Protein AF-A0A970MC90-F1 (afdb_monomer_lite)

Foldseek 3Di:
DDDDDDPDPDDDDDDQDKWKKFFPAKAWWAPVLDDPDDDDPVVVQVSVCVGWNVVDDFKRWDDKAWDKDKDWDFQPVDDPPPGIDDIIIITHGGIMIIITGDDDPVVVVVSVVCCQVQATHPPSVVVHRHMDTD

Structure (mmCIF, N/CA/C/O backbone):
data_AF-A0A970MC90-F1
#
_entry.id   AF-A0A970MC90-F1
#
loop_
_atom_site.group_PDB
_atom_site.id
_atom_site.type_symbol
_atom_site.label_atom_id
_atom_site.label_alt_id
_atom_site.label_comp_id
_atom_site.label_asym_id
_atom_site.label_entity_id
_atom_site.label_seq_id
_atom_site.pdbx_PDB_ins_code
_atom_site.Cartn_x
_atom_site.Cartn_y
_atom_site.Cartn_z
_atom_site.occupancy
_atom_site.B_iso_or_equiv
_atom_site.auth_seq_id
_atom_site.auth_comp_id
_atom_site.auth_asym_id
_atom_site.auth_atom_id
_atom_site.pdbx_PDB_model_num
ATOM 1 N N . MET A 1 1 ? -36.408 -16.137 -17.003 1.00 40.00 1 MET A N 1
ATOM 2 C CA . MET A 1 1 ? -36.250 -15.982 -15.543 1.00 40.00 1 MET A CA 1
ATOM 3 C C . MET A 1 1 ? -34.763 -15.977 -15.273 1.00 40.00 1 MET A C 1
ATOM 5 O O . MET A 1 1 ? -34.138 -17.018 -15.408 1.00 40.00 1 MET A O 1
ATOM 9 N N . THR A 1 2 ? -34.189 -14.797 -15.059 1.00 43.22 2 THR A N 1
ATOM 10 C CA . THR A 1 2 ? -32.742 -14.622 -14.901 1.00 43.22 2 THR A CA 1
ATOM 11 C C . THR A 1 2 ? -32.468 -14.420 -13.421 1.00 43.22 2 THR A C 1
ATOM 13 O O . THR A 1 2 ? -32.984 -13.483 -12.816 1.00 43.22 2 THR A O 1
ATOM 16 N N . ASP A 1 3 ? -31.726 -15.361 -12.858 1.00 41.59 3 ASP A N 1
ATOM 17 C CA . ASP A 1 3 ? -31.432 -15.504 -11.439 1.00 41.59 3 ASP A CA 1
ATOM 18 C C . ASP A 1 3 ? -30.427 -14.420 -11.004 1.00 41.59 3 ASP A C 1
ATOM 20 O O . ASP A 1 3 ? -29.218 -14.529 -11.223 1.00 41.59 3 ASP A O 1
ATOM 24 N N . LEU A 1 4 ? -30.938 -13.310 -10.466 1.00 45.88 4 LEU A N 1
ATOM 25 C CA . LEU A 1 4 ? -30.137 -12.243 -9.866 1.00 45.88 4 LEU A CA 1
ATOM 26 C C . LEU A 1 4 ? -29.805 -12.645 -8.428 1.00 45.88 4 LEU A C 1
ATOM 28 O O . LEU A 1 4 ? -30.527 -12.299 -7.495 1.00 45.88 4 LEU A O 1
ATOM 32 N N . ARG A 1 5 ? -28.701 -13.372 -8.240 1.00 46.47 5 ARG A N 1
ATOM 33 C CA . ARG A 1 5 ? -28.132 -13.573 -6.903 1.00 46.47 5 ARG A CA 1
ATOM 34 C C . ARG A 1 5 ? -27.660 -12.221 -6.346 1.00 46.47 5 ARG A C 1
ATOM 36 O O . ARG A 1 5 ? -26.852 -11.559 -7.008 1.00 46.47 5 ARG A O 1
ATOM 43 N N . PRO A 1 6 ? -28.124 -11.790 -5.161 1.00 44.34 6 PRO A N 1
ATOM 44 C CA . PRO A 1 6 ? -27.582 -10.611 -4.502 1.00 44.34 6 PRO A CA 1
ATOM 45 C C . PRO A 1 6 ? -26.103 -10.847 -4.187 1.00 44.34 6 PRO A C 1
ATOM 47 O O . PRO A 1 6 ? -25.738 -11.895 -3.659 1.00 44.34 6 PRO A O 1
ATOM 50 N N . LYS A 1 7 ? -25.243 -9.875 -4.508 1.00 45.75 7 LYS A N 1
ATOM 51 C CA . LYS A 1 7 ? -23.888 -9.833 -3.951 1.00 45.75 7 LYS A CA 1
ATOM 52 C C . LYS A 1 7 ? -24.040 -9.593 -2.453 1.00 45.75 7 LYS A C 1
ATOM 54 O O . LYS A 1 7 ? -24.469 -8.510 -2.061 1.00 45.75 7 LYS A O 1
ATOM 59 N N . GLU A 1 8 ? -23.748 -10.608 -1.649 1.00 41.38 8 GLU A N 1
ATOM 60 C CA . GLU A 1 8 ? -23.730 -10.509 -0.193 1.00 41.38 8 GLU A CA 1
ATOM 61 C C . GLU A 1 8 ? -22.772 -9.383 0.214 1.00 41.38 8 GLU A C 1
ATOM 63 O O . GLU A 1 8 ? -21.558 -9.466 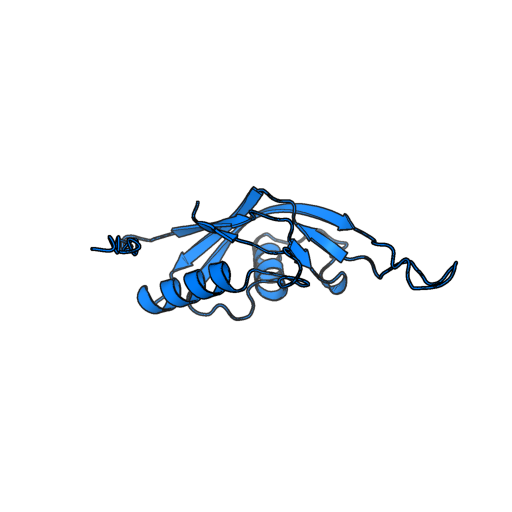0.031 1.00 41.38 8 GLU A O 1
ATOM 68 N N . GLN A 1 9 ? -23.337 -8.283 0.707 1.00 40.53 9 GLN A N 1
ATOM 69 C CA . GLN A 1 9 ? -22.584 -7.240 1.385 1.00 40.53 9 GLN A CA 1
ATOM 70 C C . GLN A 1 9 ? -22.274 -7.787 2.777 1.00 40.53 9 GLN A C 1
ATOM 72 O O . GLN A 1 9 ? -23.163 -7.864 3.623 1.00 40.53 9 GLN A O 1
ATOM 77 N N . GLN A 1 10 ? -21.039 -8.246 2.992 1.00 47.12 10 GLN A N 1
ATOM 78 C CA . GLN A 1 10 ? -20.602 -8.713 4.305 1.00 47.12 10 GLN A CA 1
ATOM 79 C C . GLN A 1 10 ? -20.705 -7.554 5.304 1.00 47.12 10 GLN A C 1
ATOM 81 O O . GLN A 1 10 ? -20.066 -6.513 5.151 1.00 47.12 10 GLN A O 1
ATOM 86 N N . GLN A 1 11 ? -21.583 -7.721 6.290 1.00 42.00 11 GLN A N 1
ATOM 87 C CA . GLN A 1 11 ? -21.909 -6.721 7.297 1.00 42.00 11 GLN A CA 1
ATOM 88 C C . GLN A 1 11 ? -20.968 -6.905 8.498 1.00 42.00 11 GLN A C 1
ATOM 90 O O . GLN A 1 11 ? -20.922 -7.980 9.092 1.00 42.00 11 GLN A O 1
ATOM 95 N N . TYR A 1 12 ? -20.191 -5.871 8.833 1.00 52.22 12 TYR A N 1
ATOM 96 C CA . TYR A 1 12 ? -19.177 -5.913 9.893 1.00 52.22 12 TYR A CA 1
ATOM 97 C C . TYR A 1 12 ? -19.797 -5.758 11.290 1.00 52.22 12 TYR A C 1
ATOM 99 O O . TYR A 1 12 ? -20.525 -4.799 11.547 1.00 52.22 12 TYR A O 1
ATOM 107 N N . SER A 1 13 ? -19.472 -6.675 12.208 1.00 41.06 13 SER A N 1
ATOM 108 C CA . SER A 1 13 ? -19.843 -6.600 13.627 1.00 41.06 13 SER A CA 1
ATOM 109 C C . SER A 1 13 ? -18.798 -5.828 14.439 1.00 41.06 13 SER A C 1
ATOM 111 O O . SER A 1 13 ? -17.599 -6.094 14.345 1.00 41.06 13 SER A O 1
ATOM 113 N N . SER A 1 14 ? -19.261 -4.882 15.250 1.00 46.00 14 SER A N 1
ATOM 114 C CA . SER A 1 14 ? -18.446 -3.966 16.046 1.00 46.00 14 SER A CA 1
ATOM 115 C C . SER A 1 14 ? -18.016 -4.564 17.389 1.00 46.00 14 SER A C 1
ATOM 117 O O . SER A 1 14 ? -18.804 -4.571 18.327 1.00 46.00 14 SER A O 1
ATOM 119 N N . ASP A 1 15 ? -16.758 -4.985 17.486 1.00 43.22 15 ASP A N 1
ATOM 120 C CA . ASP A 1 15 ? -15.967 -4.985 18.726 1.00 43.22 15 ASP A CA 1
ATOM 121 C C . ASP A 1 15 ? -14.487 -4.910 18.317 1.00 43.22 15 ASP A C 1
ATOM 123 O O . ASP A 1 15 ? -13.965 -5.827 17.690 1.00 43.22 15 ASP A O 1
ATOM 127 N N . SER A 1 16 ? -13.864 -3.739 18.523 1.00 54.34 16 SER A N 1
ATOM 128 C CA . SER A 1 16 ? -12.541 -3.328 17.998 1.00 54.34 16 SER A CA 1
ATOM 129 C C . SER A 1 16 ? -12.174 -3.962 16.643 1.00 54.34 16 SER A C 1
ATOM 131 O O . SER A 1 16 ? -11.223 -4.739 16.539 1.00 54.34 16 SER A O 1
ATOM 133 N N . SER A 1 17 ? -12.961 -3.682 15.602 1.00 72.50 17 SER A N 1
ATOM 134 C CA . SER A 1 17 ? -12.826 -4.350 14.305 1.00 72.50 17 SER A CA 1
ATOM 135 C C . SER A 1 17 ? -11.533 -3.913 13.611 1.00 72.50 17 SER A C 1
ATOM 137 O O . SER A 1 17 ? -11.497 -2.864 12.955 1.00 72.50 17 SER A O 1
ATOM 139 N N . SER A 1 18 ? -10.460 -4.690 13.773 1.00 87.06 18 SER A N 1
ATOM 140 C CA . SER A 1 18 ? -9.307 -4.569 12.892 1.00 87.06 18 SER A CA 1
ATOM 141 C C . SER A 1 18 ? -9.641 -5.200 11.545 1.00 87.06 18 SER A C 1
ATOM 143 O O . SER A 1 18 ? -10.303 -6.234 11.465 1.00 87.06 18 SER A O 1
ATOM 145 N N . VAL A 1 19 ? -9.225 -4.539 10.470 1.00 92.94 19 VAL A N 1
ATOM 146 C CA . VAL A 1 19 ? -9.427 -5.008 9.098 1.00 92.94 19 VAL A CA 1
ATOM 147 C C . VAL A 1 19 ? -8.070 -5.240 8.475 1.00 92.94 19 VAL A C 1
ATOM 149 O O . VAL A 1 19 ? -7.174 -4.403 8.588 1.00 92.94 19 VAL A O 1
ATOM 152 N N . LYS A 1 20 ? -7.922 -6.383 7.811 1.00 96.25 20 LYS A N 1
ATOM 153 C CA . LYS A 1 20 ? -6.703 -6.748 7.101 1.00 96.25 20 LYS A CA 1
ATOM 154 C C . LYS A 1 20 ? -6.987 -6.764 5.613 1.00 96.25 20 LY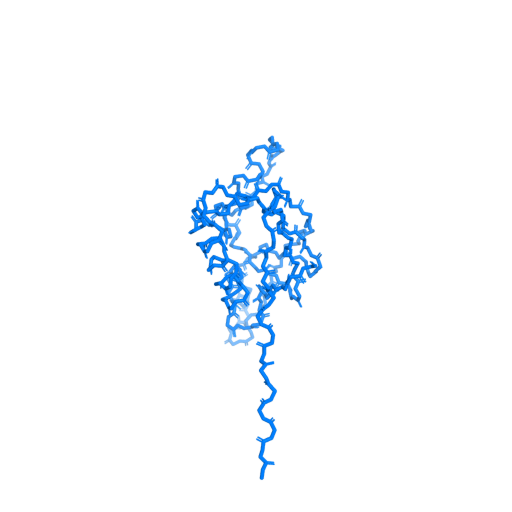S A C 1
ATOM 156 O O . LYS A 1 20 ? -7.924 -7.413 5.156 1.00 96.25 20 LYS A O 1
ATOM 161 N N . LEU A 1 21 ? -6.169 -6.025 4.880 1.00 97.00 21 LEU A N 1
ATOM 162 C CA . LEU A 1 21 ? -6.144 -6.037 3.427 1.00 97.00 21 LEU A CA 1
ATOM 163 C C . LEU A 1 21 ? -4.850 -6.695 2.982 1.00 97.00 21 LEU A C 1
ATOM 165 O O . LEU A 1 21 ? -3.804 -6.437 3.578 1.00 97.00 21 LEU A O 1
ATOM 169 N N . PHE A 1 22 ? -4.909 -7.505 1.935 1.00 97.12 22 PHE A N 1
ATOM 170 C CA . PHE A 1 22 ? -3.719 -8.077 1.321 1.00 97.12 22 PHE A CA 1
ATOM 171 C C . PHE A 1 22 ? -3.633 -7.718 -0.159 1.00 97.12 22 PHE A C 1
ATOM 173 O O . PHE A 1 22 ? -4.654 -7.561 -0.835 1.00 97.12 22 PHE A O 1
ATOM 180 N N . LEU A 1 23 ? -2.408 -7.557 -0.654 1.00 97.50 23 LEU A N 1
ATOM 181 C CA . LEU A 1 23 ? -2.137 -7.312 -2.066 1.00 97.50 23 LEU A CA 1
ATOM 182 C C . LEU A 1 23 ? -2.322 -8.599 -2.873 1.00 97.50 23 LEU A C 1
ATOM 184 O O . LEU A 1 23 ? -1.695 -9.614 -2.596 1.00 97.50 23 LEU A O 1
ATOM 188 N N . THR A 1 24 ? -3.178 -8.524 -3.885 1.00 97.31 24 THR A N 1
ATOM 189 C CA . THR A 1 24 ? -3.442 -9.579 -4.889 1.00 97.31 24 THR A CA 1
ATOM 190 C C . THR A 1 24 ? -2.696 -9.343 -6.201 1.00 97.31 24 THR A C 1
ATOM 192 O O . THR A 1 24 ? -2.814 -10.112 -7.146 1.00 97.31 24 THR A O 1
ATOM 195 N N . SER A 1 25 ? -1.968 -8.235 -6.271 1.00 96.88 25 SER A N 1
ATOM 196 C CA . SER A 1 25 ? -1.021 -7.899 -7.321 1.00 96.88 25 SER A CA 1
ATOM 197 C C . SER A 1 25 ? 0.099 -7.08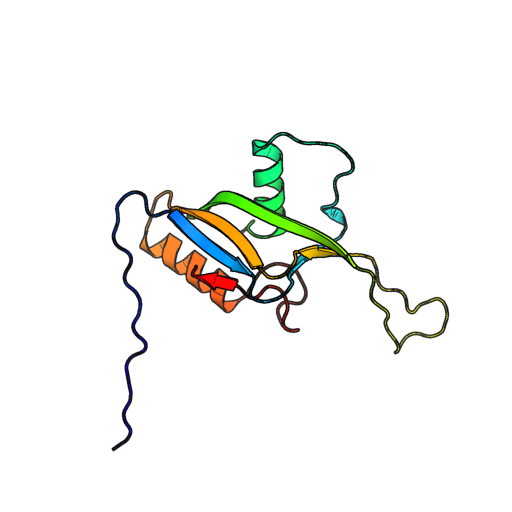9 -6.680 1.00 96.88 25 SER A C 1
ATOM 199 O O . SER A 1 25 ? -0.118 -6.450 -5.649 1.00 96.88 25 SER A O 1
ATOM 201 N N . GLU A 1 26 ? 1.257 -7.013 -7.324 1.00 96.75 26 GLU A N 1
ATOM 202 C CA . GLU A 1 26 ? 2.291 -6.049 -6.943 1.00 96.75 26 GLU A CA 1
ATOM 203 C C . GLU A 1 26 ? 1.732 -4.619 -6.890 1.00 96.75 26 GLU A C 1
ATOM 205 O O . GLU A 1 26 ? 0.794 -4.279 -7.620 1.00 96.75 26 GLU A O 1
ATOM 210 N N . ALA A 1 27 ? 2.315 -3.764 -6.055 1.00 95.94 27 ALA A N 1
ATOM 211 C CA . ALA A 1 27 ? 1.997 -2.339 -5.999 1.00 95.94 27 ALA A CA 1
ATOM 212 C C . ALA A 1 27 ? 3.262 -1.507 -6.190 1.00 95.94 27 ALA A C 1
ATOM 214 O O . ALA A 1 27 ? 4.317 -1.860 -5.678 1.00 95.94 27 ALA A O 1
ATOM 215 N N . MET A 1 28 ? 3.163 -0.394 -6.914 1.00 93.94 28 MET A N 1
ATOM 216 C CA . MET A 1 28 ? 4.308 0.476 -7.169 1.00 93.94 28 MET A CA 1
ATOM 217 C C . MET A 1 28 ? 4.226 1.749 -6.330 1.00 93.94 28 MET A C 1
ATOM 219 O O . MET A 1 28 ? 3.177 2.391 -6.267 1.00 93.94 28 MET A O 1
ATOM 223 N N . ILE A 1 29 ? 5.344 2.147 -5.738 1.00 92.44 29 ILE A N 1
ATOM 224 C CA . ILE A 1 29 ? 5.522 3.427 -5.057 1.00 92.44 29 ILE A CA 1
ATOM 225 C C . ILE A 1 29 ? 6.622 4.207 -5.774 1.00 92.44 29 ILE A C 1
ATOM 227 O O . ILE A 1 29 ? 7.611 3.637 -6.243 1.00 92.44 29 ILE A O 1
ATOM 231 N N . ASP A 1 30 ? 6.452 5.522 -5.845 1.00 86.94 30 ASP A N 1
ATOM 232 C CA . ASP A 1 30 ? 7.495 6.414 -6.334 1.00 86.94 30 ASP A CA 1
ATOM 233 C C . ASP A 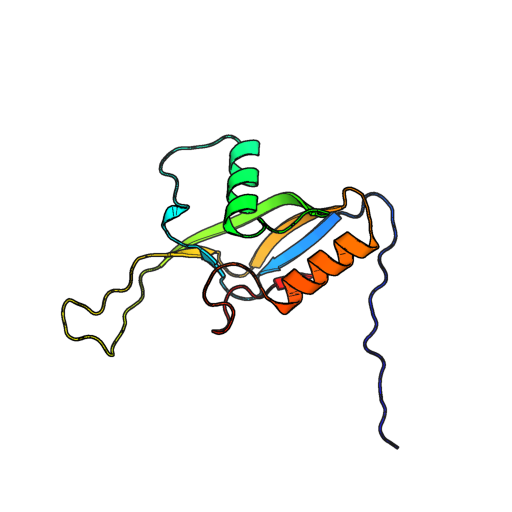1 30 ? 8.793 6.266 -5.516 1.00 86.94 30 ASP A C 1
ATOM 235 O O . ASP A 1 30 ? 8.771 6.110 -4.291 1.00 86.94 30 ASP A O 1
ATOM 239 N N . ALA A 1 31 ? 9.931 6.331 -6.206 1.00 78.50 31 ALA A N 1
ATOM 240 C CA . ALA A 1 31 ? 11.261 6.199 -5.620 1.00 78.50 31 ALA A CA 1
ATOM 241 C C . ALA A 1 31 ? 11.587 7.260 -4.555 1.00 78.50 31 ALA A C 1
ATOM 243 O O . ALA A 1 31 ? 12.435 7.014 -3.699 1.00 78.50 31 ALA A O 1
ATOM 244 N N . GLY A 1 32 ? 10.912 8.413 -4.565 1.00 80.38 32 GLY A N 1
ATOM 245 C CA . GLY A 1 32 ? 11.084 9.474 -3.574 1.00 80.38 32 GLY A CA 1
ATOM 246 C C . GLY A 1 32 ? 10.718 9.074 -2.141 1.00 80.38 32 GLY A C 1
ATOM 247 O O . GLY A 1 32 ? 11.050 9.803 -1.210 1.00 80.38 32 GLY A O 1
ATOM 248 N N . TRP A 1 33 ? 10.073 7.918 -1.949 1.00 82.06 33 TRP A N 1
ATOM 249 C CA . TRP A 1 33 ? 9.764 7.347 -0.634 1.00 82.06 33 TRP A CA 1
ATOM 250 C C . TRP A 1 33 ? 10.844 6.394 -0.096 1.00 82.06 33 TRP A C 1
ATOM 252 O O . TRP A 1 33 ? 10.655 5.812 0.971 1.00 82.06 33 TRP A O 1
ATOM 262 N N . MET A 1 34 ? 11.961 6.216 -0.813 1.00 68.75 34 MET A N 1
ATOM 263 C CA . MET A 1 34 ? 13.101 5.429 -0.339 1.00 68.75 34 MET A CA 1
ATOM 264 C C . MET A 1 34 ? 13.816 6.118 0.824 1.00 68.75 34 MET A C 1
ATOM 266 O O . MET A 1 34 ? 14.258 7.261 0.710 1.00 68.75 34 MET A O 1
ATOM 270 N N . ASP A 1 35 ? 14.001 5.377 1.914 1.00 72.19 35 ASP A N 1
ATOM 271 C CA . ASP A 1 35 ? 14.877 5.770 3.010 1.00 72.19 35 ASP A CA 1
ATOM 272 C C . ASP A 1 35 ? 16.195 5.019 2.961 1.00 72.19 35 ASP A C 1
ATOM 274 O O . ASP A 1 35 ? 16.238 3.822 2.680 1.00 72.19 35 ASP A O 1
ATOM 278 N N . ASN A 1 36 ? 17.260 5.716 3.340 1.00 75.06 36 ASN A N 1
ATOM 279 C CA . ASN A 1 36 ? 18.595 5.136 3.451 1.00 75.06 36 ASN A CA 1
ATOM 280 C C . ASN A 1 36 ? 18.997 4.853 4.908 1.00 75.06 36 ASN A C 1
ATOM 282 O O . ASN A 1 36 ? 20.105 4.380 5.154 1.00 75.06 36 ASN A O 1
ATOM 286 N N . GLU A 1 37 ? 18.118 5.144 5.872 1.00 84.62 37 GLU A N 1
ATOM 287 C CA . GLU A 1 37 ? 18.399 5.025 7.303 1.00 84.62 37 GLU A CA 1
ATOM 288 C C . GLU A 1 37 ? 17.290 4.248 8.032 1.00 84.62 37 GLU A C 1
ATOM 290 O O . GLU A 1 37 ? 16.113 4.373 7.676 1.00 84.62 37 GLU A O 1
ATOM 295 N N . PRO A 1 38 ? 17.632 3.452 9.065 1.00 85.31 38 PRO A N 1
ATOM 296 C CA . PRO A 1 38 ? 16.641 2.825 9.931 1.00 85.31 38 PRO A CA 1
ATOM 297 C C . PRO A 1 38 ? 15.760 3.870 10.621 1.00 85.31 38 PRO A C 1
ATOM 299 O O . PRO A 1 38 ? 16.249 4.895 11.089 1.00 85.31 38 PRO A O 1
ATOM 302 N N . VAL A 1 39 ? 14.469 3.573 10.750 1.00 88.75 39 VAL A N 1
ATOM 303 C CA . VAL A 1 39 ? 13.486 4.453 11.397 1.00 88.75 39 VAL A CA 1
ATOM 304 C C . VAL A 1 39 ? 12.760 3.749 12.533 1.00 88.75 39 VAL A C 1
ATOM 306 O O . VAL A 1 39 ? 12.731 2.519 12.613 1.00 88.75 39 VAL A O 1
ATOM 309 N N . SER A 1 40 ? 12.141 4.532 13.414 1.00 91.19 40 SER A N 1
ATOM 310 C CA . SER A 1 40 ? 11.257 3.987 14.446 1.00 91.19 40 SER A CA 1
ATOM 311 C C . SER A 1 40 ? 10.002 3.344 13.838 1.00 91.19 40 SER A C 1
ATOM 313 O O . SER A 1 40 ? 9.596 3.651 12.717 1.00 91.19 40 SER A O 1
ATOM 315 N N . ASN A 1 41 ? 9.326 2.476 14.599 1.00 91.38 41 ASN A N 1
ATOM 316 C CA . ASN A 1 41 ? 8.079 1.852 14.143 1.00 91.38 41 ASN A CA 1
ATOM 317 C C . ASN A 1 41 ? 6.975 2.886 13.838 1.00 91.38 41 ASN A C 1
ATOM 319 O O . ASN A 1 41 ? 6.197 2.715 12.903 1.00 91.38 41 ASN A O 1
ATOM 323 N N . GLU A 1 42 ? 6.906 3.973 14.609 1.00 92.38 42 GLU A N 1
ATOM 324 C CA . GLU A 1 42 ? 5.930 5.045 14.382 1.00 92.38 42 GLU A CA 1
ATOM 325 C C . GLU A 1 42 ? 6.205 5.796 13.076 1.00 92.38 42 GLU A C 1
ATOM 327 O O . GLU A 1 42 ? 5.288 6.033 12.287 1.00 92.38 42 GLU A O 1
ATOM 332 N N . GLU A 1 43 ? 7.470 6.126 12.815 1.00 92.00 43 GLU A N 1
ATOM 333 C CA . GLU A 1 43 ? 7.887 6.750 11.560 1.00 92.00 43 GLU A CA 1
ATOM 334 C C . GLU A 1 43 ? 7.670 5.818 10.373 1.00 92.00 43 GLU A C 1
ATOM 336 O O . GLU A 1 43 ? 7.162 6.263 9.347 1.00 92.00 43 GLU A O 1
ATOM 341 N N . TYR A 1 44 ? 7.973 4.528 10.522 1.00 90.94 44 TYR A N 1
ATOM 342 C CA . TYR A 1 44 ? 7.718 3.516 9.502 1.00 90.94 44 TYR A CA 1
ATOM 343 C C . TYR A 1 44 ? 6.238 3.492 9.095 1.00 90.94 44 TYR A C 1
ATOM 345 O O . TYR A 1 44 ? 5.909 3.669 7.921 1.00 90.94 44 TYR A O 1
ATOM 353 N N . LEU A 1 45 ? 5.321 3.368 10.062 1.00 93.75 45 LEU A N 1
ATOM 354 C CA . LEU A 1 45 ? 3.878 3.384 9.791 1.00 93.75 45 LEU A CA 1
ATOM 355 C C . LEU A 1 45 ? 3.414 4.718 9.193 1.00 93.75 45 LEU A C 1
ATOM 357 O O . LEU A 1 45 ? 2.551 4.734 8.313 1.00 93.75 45 LEU A O 1
ATOM 361 N N . LYS A 1 46 ? 3.994 5.841 9.630 1.00 92.44 46 LYS A N 1
ATOM 362 C CA . LYS A 1 46 ? 3.704 7.165 9.067 1.00 92.44 46 LYS A CA 1
ATOM 363 C C . LYS A 1 46 ? 4.132 7.266 7.603 1.00 92.44 46 LYS A C 1
ATOM 365 O O . LYS A 1 46 ? 3.394 7.843 6.809 1.00 92.44 46 LYS A O 1
ATOM 370 N N . LYS A 1 47 ? 5.279 6.698 7.227 1.00 91.38 47 LYS A N 1
ATOM 371 C CA . LYS A 1 47 ? 5.754 6.693 5.836 1.00 91.38 47 LYS A 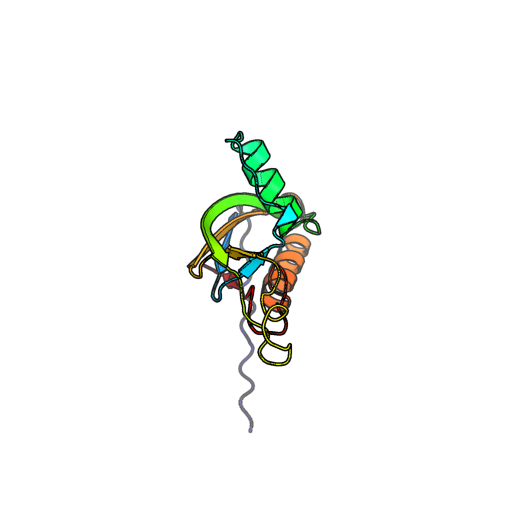CA 1
ATOM 372 C C . LYS A 1 47 ? 4.842 5.875 4.938 1.00 91.38 47 LYS A C 1
ATOM 374 O O . LYS A 1 47 ? 4.391 6.399 3.927 1.00 91.38 47 LYS A O 1
ATOM 379 N N . TRP A 1 48 ? 4.452 4.674 5.361 1.00 93.75 48 TRP A N 1
ATOM 380 C CA . TRP A 1 48 ? 3.445 3.884 4.646 1.00 93.75 48 TRP A CA 1
ATOM 381 C C . TRP A 1 48 ? 2.111 4.609 4.513 1.00 93.75 48 TRP A C 1
ATOM 383 O O . TRP A 1 48 ? 1.526 4.635 3.429 1.00 93.75 48 TRP A O 1
ATOM 393 N N . LYS A 1 49 ? 1.644 5.242 5.599 1.00 93.44 49 LYS A N 1
ATOM 394 C CA . LYS A 1 49 ? 0.428 6.053 5.557 1.00 93.44 49 LYS A CA 1
ATOM 395 C C . LYS A 1 49 ? 0.543 7.146 4.498 1.00 93.44 49 LYS A C 1
ATOM 397 O O . LYS A 1 49 ? -0.353 7.280 3.680 1.00 93.44 49 LYS A O 1
ATOM 402 N N . ASN A 1 50 ? 1.631 7.902 4.493 1.00 92.56 50 ASN A N 1
ATOM 403 C CA . ASN A 1 50 ? 1.791 9.018 3.569 1.00 92.56 50 ASN A CA 1
ATOM 404 C C . ASN A 1 50 ? 1.995 8.562 2.117 1.00 92.56 50 ASN A C 1
ATOM 406 O O . ASN A 1 50 ? 1.490 9.208 1.208 1.00 92.56 50 ASN A O 1
ATOM 410 N N . ALA A 1 51 ? 2.693 7.447 1.900 1.00 92.69 51 ALA A N 1
ATOM 411 C CA . ALA A 1 51 ? 2.991 6.941 0.566 1.00 92.69 51 ALA A CA 1
ATOM 412 C C . ALA A 1 51 ? 1.763 6.346 -0.144 1.00 92.69 51 ALA A C 1
ATOM 414 O O . ALA A 1 51 ? 1.635 6.486 -1.357 1.00 92.69 51 ALA A O 1
ATOM 415 N N . LEU A 1 52 ? 0.868 5.669 0.589 1.00 94.38 52 LEU A N 1
ATOM 416 C CA . LEU A 1 52 ? -0.208 4.861 -0.015 1.00 94.38 52 LEU A CA 1
ATOM 417 C C . LEU A 1 52 ? -1.611 5.161 0.507 1.00 94.38 52 LEU A C 1
ATOM 419 O O . LEU A 1 52 ? -2.593 4.819 -0.146 1.00 94.38 52 LEU A O 1
ATOM 423 N N . PHE A 1 53 ? -1.719 5.772 1.683 1.00 94.94 53 PHE A N 1
ATOM 424 C CA . PHE A 1 53 ? -2.966 5.866 2.443 1.00 94.94 53 PHE A CA 1
ATOM 425 C C . PHE A 1 53 ? -3.215 7.286 2.976 1.00 94.94 53 PHE A C 1
ATOM 427 O O . PHE A 1 53 ? -3.843 7.461 4.025 1.00 94.94 53 PHE A O 1
ATOM 434 N N . GLN A 1 54 ? -2.694 8.306 2.285 1.00 89.56 54 GLN A N 1
ATOM 435 C CA . GLN A 1 54 ? -2.724 9.697 2.753 1.00 89.56 54 GLN A CA 1
ATOM 436 C C . GLN A 1 54 ? -4.153 10.231 2.922 1.00 89.56 54 GLN A C 1
ATOM 438 O O . GLN A 1 54 ? -4.407 11.036 3.816 1.00 89.56 54 GLN A O 1
ATOM 443 N N . ASP A 1 55 ? -5.084 9.723 2.112 1.00 90.56 55 ASP A N 1
ATOM 444 C CA . ASP A 1 55 ? -6.482 10.155 2.084 1.00 90.56 55 ASP A CA 1
ATOM 445 C C . ASP A 1 55 ? -7.347 9.458 3.152 1.00 90.56 55 ASP A C 1
ATOM 447 O O . ASP A 1 55 ? -8.528 9.773 3.288 1.00 90.56 55 ASP A O 1
ATOM 451 N N . LEU A 1 56 ? -6.784 8.515 3.923 1.00 92.38 56 LEU A N 1
ATOM 452 C CA . LEU A 1 56 ? -7.523 7.796 4.963 1.00 92.38 56 LEU A CA 1
ATOM 453 C C . LEU A 1 56 ? -7.648 8.628 6.243 1.00 92.38 56 LEU A C 1
ATOM 455 O O . LEU A 1 56 ? -6.659 9.024 6.879 1.00 92.38 56 LEU A O 1
ATOM 459 N N . THR A 1 57 ? -8.894 8.831 6.659 1.00 92.38 57 THR A N 1
ATOM 460 C CA . THR A 1 57 ? -9.274 9.638 7.822 1.00 92.38 57 THR A CA 1
ATOM 461 C C . THR A 1 57 ? -9.886 8.804 8.940 1.00 92.38 57 THR A C 1
ATOM 463 O O . THR A 1 57 ? -9.715 9.138 10.112 1.00 92.38 57 THR A O 1
ATOM 466 N N . CYS A 1 58 ? -10.576 7.715 8.597 1.00 92.56 58 CYS A N 1
ATOM 467 C CA . CYS A 1 58 ? -11.297 6.867 9.543 1.00 92.56 58 CYS A CA 1
ATOM 468 C C . CYS A 1 58 ? -10.534 5.577 9.865 1.00 92.56 58 CYS A C 1
ATOM 470 O O . CYS A 1 58 ? -10.703 5.027 10.959 1.00 92.56 58 CYS A O 1
ATOM 472 N N . LEU A 1 59 ? -9.663 5.137 8.957 1.00 92.88 59 LEU A N 1
ATOM 473 C CA . LEU A 1 59 ? -8.765 4.001 9.137 1.00 92.88 59 LEU A CA 1
ATOM 474 C C . LEU A 1 59 ? -7.382 4.443 9.632 1.00 92.88 59 LEU A C 1
ATOM 476 O O . LEU A 1 59 ? -6.692 5.262 9.019 1.00 92.88 59 LEU A O 1
ATOM 480 N N . LYS A 1 60 ? -6.937 3.845 10.737 1.00 93.81 60 LYS A N 1
ATOM 481 C CA . LYS A 1 60 ? -5.575 3.990 11.254 1.00 93.81 60 LYS A CA 1
ATOM 482 C C . LYS A 1 60 ? -4.754 2.761 10.886 1.00 93.81 60 LYS A C 1
ATOM 484 O O . LYS A 1 60 ? -5.082 1.666 11.322 1.00 93.81 60 LYS A O 1
ATOM 489 N N . LEU A 1 61 ? -3.663 2.942 10.142 1.00 95.00 61 LEU A N 1
ATOM 490 C CA . LEU A 1 61 ? -2.711 1.866 9.855 1.00 95.00 61 LEU A CA 1
ATOM 491 C C . LEU A 1 61 ? -2.007 1.425 11.150 1.00 95.00 61 LEU A C 1
ATOM 493 O O . LEU A 1 61 ? -1.424 2.247 11.860 1.00 95.00 61 LEU A O 1
ATOM 497 N N . LYS A 1 62 ? -2.085 0.133 11.466 1.00 95.25 62 LYS A N 1
ATOM 498 C CA . LYS A 1 62 ? -1.547 -0.476 12.693 1.00 95.25 62 LYS A CA 1
ATOM 499 C C . LYS A 1 62 ? -0.313 -1.313 12.435 1.00 95.25 62 LYS A C 1
ATOM 501 O O . LYS A 1 62 ? 0.603 -1.313 13.253 1.00 95.25 62 LYS A O 1
ATOM 506 N N . ARG A 1 63 ? -0.310 -2.047 11.326 1.00 95.06 63 ARG A N 1
ATOM 507 C CA . ARG A 1 63 ? 0.767 -2.966 10.981 1.00 95.06 63 ARG A CA 1
ATOM 508 C C . ARG A 1 63 ? 0.887 -3.086 9.473 1.00 95.06 63 ARG A C 1
ATOM 510 O O . ARG A 1 63 ? -0.117 -3.087 8.764 1.00 95.06 63 ARG A O 1
ATOM 517 N N . VAL A 1 64 ? 2.124 -3.228 9.021 1.00 95.44 64 VAL A N 1
ATOM 518 C CA . VAL A 1 64 ? 2.471 -3.565 7.644 1.00 95.44 64 VAL A CA 1
ATOM 519 C C . VAL A 1 64 ? 3.345 -4.809 7.679 1.00 95.44 64 VAL A C 1
ATOM 521 O O . VAL A 1 64 ? 4.238 -4.918 8.520 1.00 95.44 64 VAL A O 1
ATOM 524 N N . GLN A 1 65 ? 3.054 -5.763 6.805 1.00 95.50 65 GLN A N 1
ATOM 525 C CA . GLN A 1 65 ? 3.904 -6.912 6.516 1.00 95.50 65 GLN A CA 1
ATOM 526 C C . GLN A 1 65 ? 4.113 -6.912 5.012 1.00 95.50 65 GLN A C 1
ATOM 528 O O . GLN A 1 65 ? 3.204 -7.270 4.271 1.00 95.50 65 GLN A O 1
ATOM 533 N N . ALA A 1 66 ? 5.261 -6.425 4.568 1.00 93.25 66 ALA A N 1
ATOM 534 C CA . ALA A 1 66 ? 5.523 -6.231 3.158 1.00 93.25 66 ALA A CA 1
ATOM 535 C C . ALA A 1 66 ? 6.988 -6.496 2.852 1.00 93.25 66 ALA A C 1
ATOM 537 O O . ALA A 1 66 ? 7.865 -6.166 3.654 1.00 93.25 66 ALA A O 1
ATOM 538 N N . GLU A 1 67 ? 7.222 -7.047 1.671 1.00 90.62 67 GLU A N 1
ATOM 539 C CA . GLU A 1 67 ? 8.539 -7.103 1.055 1.00 90.62 67 GLU A CA 1
ATOM 540 C C . GLU A 1 67 ? 8.610 -6.031 -0.030 1.00 90.62 67 GLU A C 1
ATOM 542 O O . GLU A 1 67 ? 7.614 -5.739 -0.701 1.00 90.62 67 GLU A O 1
ATOM 547 N N . LEU A 1 68 ? 9.778 -5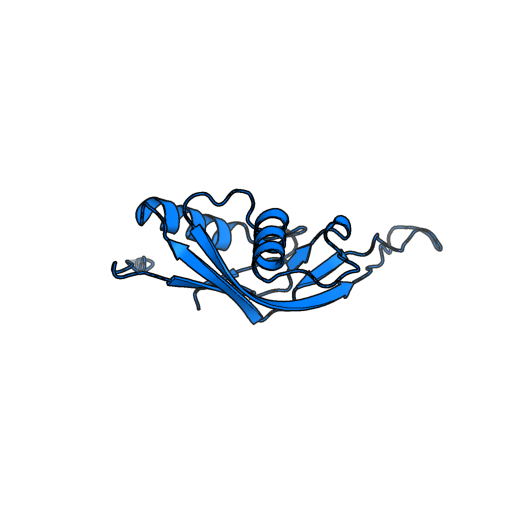.401 -0.136 1.00 90.06 68 LEU A N 1
ATOM 548 C CA . LEU A 1 68 ? 10.045 -4.338 -1.090 1.00 90.06 68 LEU A CA 1
ATOM 549 C C . LEU A 1 68 ? 11.176 -4.764 -2.015 1.00 90.06 68 LEU A C 1
ATOM 551 O O . LEU A 1 68 ? 12.199 -5.262 -1.547 1.00 90.06 68 LEU A O 1
ATOM 555 N N . ASP A 1 69 ? 11.006 -4.489 -3.299 1.00 89.88 69 ASP A N 1
ATOM 556 C CA . ASP A 1 69 ? 12.051 -4.607 -4.307 1.00 89.88 69 ASP A CA 1
ATOM 557 C C . ASP A 1 69 ? 12.210 -3.279 -5.060 1.00 89.88 69 ASP A C 1
ATOM 559 O O . ASP A 1 69 ? 11.304 -2.442 -5.087 1.00 89.88 69 ASP A O 1
ATOM 563 N N . ILE A 1 70 ? 13.373 -3.064 -5.668 1.00 87.19 70 ILE A N 1
ATOM 564 C CA . ILE A 1 70 ? 13.618 -1.922 -6.546 1.00 87.19 70 ILE A CA 1
ATOM 565 C C . ILE A 1 70 ? 13.511 -2.416 -7.979 1.00 87.19 70 ILE A C 1
ATOM 567 O O . ILE A 1 70 ? 14.386 -3.120 -8.484 1.00 87.19 70 ILE A O 1
ATOM 571 N N . TYR A 1 71 ? 12.465 -1.979 -8.671 1.00 82.38 71 TYR A N 1
ATOM 572 C CA . TYR A 1 71 ? 12.276 -2.314 -10.071 1.00 82.38 71 TYR A CA 1
ATOM 573 C C . TYR A 1 71 ? 12.641 -1.142 -10.972 1.00 82.38 71 TYR A C 1
ATOM 575 O O . TYR A 1 71 ? 12.308 0.015 -10.713 1.00 82.38 71 TYR A O 1
ATOM 583 N N . ARG A 1 72 ? 13.296 -1.454 -12.091 1.00 78.69 72 ARG A N 1
ATOM 584 C CA . ARG A 1 72 ? 13.566 -0.494 -13.158 1.00 78.69 72 ARG A CA 1
ATOM 585 C C . ARG A 1 72 ? 13.178 -1.105 -14.496 1.00 78.69 72 ARG A C 1
ATOM 587 O O . ARG A 1 72 ? 13.894 -1.936 -15.048 1.00 78.69 72 ARG A O 1
ATOM 594 N N . GLY A 1 73 ? 12.027 -0.684 -15.008 1.00 78.38 73 GLY A N 1
ATOM 595 C CA . GLY A 1 73 ? 11.517 -1.145 -16.295 1.00 78.38 73 GLY A CA 1
ATOM 596 C C . GLY A 1 73 ? 12.268 -0.565 -17.496 1.00 78.38 73 GLY A C 1
ATOM 597 O O . GLY A 1 73 ? 13.069 0.370 -17.383 1.00 78.38 73 GLY A O 1
ATOM 598 N N . TYR A 1 74 ? 11.938 -1.092 -18.675 1.00 81.81 74 TYR A N 1
ATOM 599 C CA . TYR A 1 74 ? 12.430 -0.608 -19.963 1.00 81.81 74 TYR A CA 1
ATOM 600 C C . TYR A 1 74 ? 11.259 -0.204 -20.868 1.00 81.81 74 TYR A C 1
ATOM 602 O O . TYR A 1 74 ? 10.270 -0.922 -20.989 1.00 81.81 74 TYR A O 1
ATOM 610 N N . ASP A 1 75 ? 11.363 0.960 -21.495 1.00 79.88 75 ASP A N 1
ATOM 611 C CA . ASP A 1 75 ? 10.437 1.488 -22.489 1.00 79.88 75 ASP A CA 1
ATOM 612 C C . ASP A 1 75 ? 11.010 1.240 -23.886 1.00 79.88 75 ASP A C 1
ATOM 614 O O . ASP A 1 75 ? 11.849 1.993 -24.381 1.00 79.88 75 ASP A O 1
ATOM 618 N N . THR A 1 76 ? 10.550 0.163 -24.522 1.00 82.00 76 THR A N 1
ATOM 619 C CA . THR A 1 76 ? 11.015 -0.271 -25.847 1.00 82.00 76 THR A CA 1
ATOM 620 C C . THR A 1 76 ? 10.634 0.682 -26.978 1.00 82.00 76 THR A C 1
ATOM 622 O O . THR A 1 76 ? 11.162 0.543 -28.080 1.00 82.00 76 THR A O 1
ATOM 625 N N . THR A 1 77 ? 9.757 1.663 -26.733 1.00 82.62 77 THR A N 1
ATOM 626 C CA . THR A 1 77 ? 9.438 2.708 -27.718 1.00 82.62 77 THR A CA 1
ATOM 627 C C . THR A 1 77 ? 10.521 3.786 -27.783 1.00 82.62 77 THR A C 1
ATOM 629 O O . THR A 1 77 ? 10.607 4.530 -28.763 1.00 82.62 77 THR A O 1
ATOM 632 N N . LYS A 1 78 ? 11.381 3.870 -26.759 1.00 74.88 78 LYS A N 1
ATOM 633 C CA . LYS A 1 78 ? 12.489 4.821 -26.703 1.00 74.88 78 LYS A CA 1
ATOM 634 C C . LYS A 1 78 ? 13.750 4.178 -27.278 1.00 74.88 78 LYS A C 1
ATOM 636 O O . LYS A 1 78 ? 14.039 3.008 -27.059 1.00 74.88 78 LYS A O 1
ATOM 641 N N . GLY A 1 79 ? 14.516 4.963 -28.035 1.00 75.50 79 GLY A N 1
ATOM 642 C CA . GLY A 1 79 ? 15.776 4.508 -28.622 1.00 75.50 79 GLY A CA 1
ATOM 643 C C . GLY A 1 79 ? 16.822 4.089 -27.578 1.00 75.50 79 GLY A C 1
ATOM 644 O O . GLY A 1 79 ? 16.727 4.415 -26.389 1.00 75.50 79 GLY A O 1
ATOM 645 N N . TRP A 1 80 ? 17.856 3.390 -28.051 1.00 70.38 80 TRP A N 1
ATOM 646 C CA . TRP A 1 80 ? 18.973 2.906 -27.236 1.00 70.38 80 TRP A CA 1
ATOM 647 C C . TRP A 1 80 ? 19.581 4.034 -26.377 1.00 70.38 80 TRP A C 1
ATOM 649 O O . TRP A 1 80 ? 19.808 5.142 -26.861 1.00 70.38 80 TRP A O 1
ATOM 659 N N . GLY A 1 81 ? 19.795 3.774 -25.083 1.00 71.44 81 GLY A N 1
ATOM 660 C CA . GLY A 1 81 ? 20.302 4.755 -24.110 1.00 71.44 81 GLY A CA 1
ATOM 661 C C . GLY A 1 81 ? 19.251 5.648 -23.426 1.00 71.44 81 GLY A C 1
ATOM 662 O O . GLY A 1 81 ? 19.579 6.279 -22.427 1.00 71.44 81 GLY A O 1
ATOM 663 N N . LYS A 1 82 ? 17.991 5.681 -23.895 1.00 77.06 82 LYS A N 1
ATOM 664 C CA . LYS A 1 82 ? 16.884 6.457 -23.272 1.00 77.06 82 LYS A CA 1
ATOM 665 C C . LYS A 1 82 ? 15.720 5.610 -22.763 1.00 77.06 82 LYS A C 1
ATOM 667 O O . LYS A 1 82 ? 14.703 6.139 -22.323 1.00 77.06 82 LYS A O 1
ATOM 672 N N . ALA A 1 83 ? 15.848 4.302 -22.875 1.00 78.19 83 ALA A N 1
ATOM 673 C CA . ALA A 1 83 ? 14.751 3.388 -22.635 1.00 78.19 83 ALA A CA 1
ATOM 674 C C . ALA A 1 83 ? 14.641 2.913 -21.186 1.00 78.19 83 ALA A C 1
ATOM 676 O O . ALA A 1 83 ? 13.627 2.341 -20.815 1.00 78.19 83 ALA A O 1
ATOM 677 N N . PHE A 1 84 ? 15.622 3.192 -20.331 1.00 78.31 84 PHE A N 1
ATOM 678 C CA . PHE A 1 84 ? 15.454 2.934 -18.906 1.00 78.31 84 PHE A CA 1
ATOM 679 C C . PHE A 1 84 ? 14.423 3.892 -18.312 1.00 78.31 84 PHE A C 1
ATOM 681 O O . PHE A 1 84 ? 14.571 5.108 -18.432 1.00 78.31 84 PHE A O 1
ATOM 688 N N . LYS A 1 85 ? 13.402 3.341 -17.655 1.00 80.69 85 LYS A N 1
ATOM 689 C CA . LYS A 1 85 ? 12.500 4.130 -16.815 1.00 80.69 85 LYS A CA 1
ATOM 690 C C . LYS A 1 85 ? 13.212 4.534 -15.523 1.00 80.69 85 LYS A C 1
ATOM 692 O O . LYS A 1 85 ? 14.265 3.979 -15.184 1.00 80.69 85 LYS A O 1
ATOM 697 N N . ASP A 1 86 ? 12.646 5.504 -14.821 1.00 82.56 86 ASP A N 1
ATOM 698 C CA . ASP A 1 86 ? 13.067 5.792 -13.456 1.00 82.56 86 ASP A CA 1
ATOM 699 C C . ASP A 1 86 ? 12.748 4.583 -12.563 1.00 82.56 86 ASP A C 1
ATOM 701 O O . ASP A 1 86 ? 11.770 3.872 -12.825 1.00 82.56 86 ASP A O 1
ATOM 705 N N . PRO A 1 87 ? 13.608 4.274 -11.579 1.00 86.31 87 PRO A N 1
ATOM 706 C CA . PRO A 1 87 ? 13.343 3.184 -10.655 1.00 86.31 87 PRO A CA 1
ATOM 707 C C . PRO A 1 87 ? 12.093 3.487 -9.824 1.00 86.31 87 PRO A C 1
ATOM 709 O O . PRO A 1 87 ? 11.801 4.643 -9.522 1.00 86.31 87 PRO A O 1
ATOM 712 N N . CYS A 1 88 ? 11.385 2.442 -9.418 1.00 89.00 88 CYS A N 1
ATOM 713 C CA . CYS A 1 88 ? 10.294 2.517 -8.457 1.00 89.00 88 CYS A CA 1
ATOM 714 C C . CYS A 1 88 ? 10.477 1.456 -7.372 1.00 89.00 88 CYS A C 1
ATOM 716 O O . CYS A 1 88 ? 11.189 0.464 -7.559 1.00 89.00 88 CYS A O 1
ATOM 718 N N . LEU A 1 89 ? 9.830 1.680 -6.232 1.00 91.50 89 LEU A N 1
ATOM 719 C CA . LEU A 1 89 ? 9.686 0.652 -5.213 1.00 91.50 89 LEU A CA 1
ATOM 720 C C . LEU A 1 89 ? 8.498 -0.227 -5.574 1.00 91.50 89 LEU A C 1
ATOM 722 O O . LEU A 1 89 ? 7.404 0.277 -5.827 1.00 91.50 89 LEU A O 1
ATOM 726 N N . VAL A 1 90 ? 8.706 -1.534 -5.574 1.00 93.75 90 VAL A N 1
ATOM 727 C CA . VAL A 1 90 ? 7.658 -2.526 -5.779 1.00 93.75 90 VAL A CA 1
ATOM 728 C C . VAL A 1 90 ? 7.381 -3.207 -4.456 1.00 93.75 90 VAL A C 1
ATOM 730 O O . VAL A 1 90 ? 8.291 -3.682 -3.789 1.00 93.75 90 VAL A O 1
ATOM 733 N N . ILE A 1 91 ? 6.111 -3.239 -4.082 1.00 95.25 91 ILE A N 1
ATOM 734 C CA . ILE A 1 91 ? 5.598 -3.999 -2.955 1.00 95.25 91 ILE A CA 1
ATOM 735 C C . ILE A 1 91 ? 5.125 -5.338 -3.498 1.00 95.25 91 ILE A C 1
ATOM 737 O O . ILE A 1 91 ? 4.249 -5.372 -4.370 1.00 95.25 91 ILE A O 1
ATOM 741 N N . THR A 1 92 ? 5.682 -6.421 -2.971 1.00 95.62 92 THR A N 1
ATOM 742 C CA . THR A 1 92 ? 5.386 -7.774 -3.441 1.00 95.62 92 THR A CA 1
ATOM 743 C C . THR A 1 92 ? 3.928 -8.156 -3.170 1.00 95.62 92 THR A C 1
ATOM 745 O O . THR A 1 92 ? 3.338 -7.779 -2.147 1.00 95.62 92 THR A O 1
ATOM 748 N N . GLU A 1 93 ? 3.342 -8.934 -4.082 1.00 96.06 93 GLU A N 1
ATOM 749 C CA . GLU A 1 93 ? 2.052 -9.598 -3.872 1.00 96.06 93 GLU A CA 1
ATOM 750 C C . GLU A 1 93 ? 2.051 -10.406 -2.558 1.00 96.06 93 GLU A C 1
ATOM 752 O O . GLU A 1 93 ? 3.070 -10.949 -2.137 1.00 96.06 93 GLU A O 1
ATOM 757 N N . GLY A 1 94 ? 0.903 -10.461 -1.882 1.00 95.62 94 GLY A N 1
ATOM 758 C CA . GLY A 1 94 ? 0.744 -11.124 -0.587 1.00 95.62 94 GLY A CA 1
ATOM 759 C C . GLY A 1 94 ? 1.061 -10.238 0.619 1.00 95.62 94 GLY A C 1
ATOM 760 O O . GLY A 1 94 ? 0.771 -10.634 1.746 1.00 95.62 94 GLY A O 1
ATOM 761 N N . SER A 1 95 ? 1.585 -9.026 0.410 1.00 97.06 95 SER A N 1
ATOM 762 C CA . SER A 1 95 ? 1.803 -8.058 1.493 1.00 97.06 95 SER A CA 1
ATOM 763 C C . SER A 1 95 ? 0.491 -7.674 2.187 1.00 97.06 95 SER A C 1
ATOM 765 O O . SER A 1 95 ? -0.538 -7.512 1.529 1.00 97.06 95 SER A O 1
ATOM 767 N N . ILE A 1 96 ? 0.529 -7.492 3.510 1.00 97.69 96 ILE A N 1
ATOM 768 C CA . ILE A 1 96 ? -0.642 -7.288 4.374 1.00 97.69 96 ILE A CA 1
ATOM 769 C C . ILE A 1 96 ? -0.586 -5.922 5.062 1.00 97.69 96 ILE A C 1
ATOM 771 O O . ILE A 1 96 ? 0.420 -5.547 5.672 1.00 97.69 96 ILE A O 1
ATOM 775 N N . PHE A 1 97 ? -1.720 -5.226 5.052 1.00 97.06 97 PHE A N 1
ATOM 776 C CA . PHE A 1 97 ? -1.957 -3.969 5.753 1.00 97.06 97 PHE A CA 1
ATOM 777 C C . PHE A 1 97 ? -3.091 -4.149 6.760 1.00 97.06 97 PHE A C 1
ATOM 779 O O . PHE A 1 97 ? -4.210 -4.507 6.393 1.00 97.06 97 PHE A O 1
ATOM 786 N N . GLU A 1 98 ? -2.805 -3.903 8.035 1.00 96.62 98 GLU A N 1
ATOM 787 C CA . GLU A 1 98 ? -3.792 -3.981 9.109 1.00 96.62 98 GLU A CA 1
ATOM 788 C C . GLU A 1 98 ? -4.217 -2.582 9.545 1.00 96.62 98 GLU A C 1
ATOM 790 O O . GLU A 1 98 ? -3.375 -1.741 9.875 1.00 96.62 98 GLU A O 1
ATOM 795 N N . PHE A 1 99 ? -5.526 -2.359 9.593 1.00 95.19 99 PHE A N 1
ATOM 796 C CA . PHE A 1 99 ? -6.142 -1.097 9.968 1.00 95.19 99 PHE A CA 1
ATOM 797 C C . PHE A 1 99 ? -7.038 -1.257 11.189 1.00 95.19 99 PHE A C 1
ATOM 799 O O . PHE A 1 99 ? -7.689 -2.278 11.375 1.00 95.19 99 PHE A O 1
ATOM 806 N N . GLU A 1 100 ? -7.106 -0.207 11.994 1.00 93.25 100 GLU A N 1
ATOM 807 C CA . GLU A 1 100 ? -8.045 -0.048 13.099 1.00 93.25 100 GLU A CA 1
ATOM 808 C C . GLU A 1 100 ? -9.016 1.085 12.760 1.00 93.25 100 GLU A C 1
ATOM 810 O O . GLU A 1 100 ? -8.596 2.183 12.380 1.00 93.25 100 GLU A O 1
ATOM 815 N N . SER A 1 101 ? -10.317 0.818 12.888 1.00 90.25 101 SER A N 1
ATOM 816 C CA . SER A 1 101 ? -11.347 1.848 12.739 1.00 90.25 101 SER A CA 1
ATOM 817 C C . SER A 1 101 ? -11.355 2.760 13.962 1.00 90.25 101 SER A C 1
ATOM 819 O O . SER A 1 101 ? -11.373 2.287 15.096 1.00 90.25 101 SER A O 1
ATOM 821 N N . THR A 1 102 ? -11.333 4.073 13.737 1.00 81.56 102 THR A N 1
ATOM 822 C CA . THR A 1 102 ? -11.164 5.047 14.825 1.00 81.56 102 THR A CA 1
ATOM 823 C C . THR A 1 102 ? -12.467 5.658 15.332 1.00 81.56 102 THR A C 1
ATOM 825 O O . THR A 1 102 ? -12.569 5.876 16.532 1.00 81.56 102 THR A O 1
ATOM 828 N N . ASN A 1 103 ? -13.452 5.958 14.470 1.00 70.81 103 ASN A N 1
ATOM 829 C CA . ASN A 1 103 ? -14.592 6.807 14.875 1.00 70.81 103 ASN A CA 1
ATOM 830 C C . ASN A 1 103 ? -15.947 6.533 14.187 1.00 70.81 103 ASN A C 1
ATOM 832 O O . ASN A 1 103 ? -16.979 6.943 14.711 1.00 70.81 103 ASN A O 1
ATOM 836 N N . SER A 1 104 ? -15.996 5.893 13.013 1.00 81.38 104 SER A N 1
ATOM 837 C CA . SER A 1 104 ? -17.259 5.642 12.296 1.00 81.38 104 SER A CA 1
ATOM 838 C C . SER A 1 104 ? -17.141 4.396 11.426 1.00 81.38 104 SER A C 1
ATOM 840 O O . SER A 1 104 ? -16.385 4.391 10.456 1.00 81.38 104 SER A O 1
ATOM 842 N N . ALA A 1 105 ? -17.892 3.347 11.772 1.00 84.56 105 ALA A N 1
ATOM 843 C CA . ALA A 1 105 ? -17.873 2.076 11.049 1.00 84.56 105 ALA A CA 1
ATOM 844 C C . ALA A 1 105 ? -18.285 2.240 9.577 1.00 84.56 105 ALA A C 1
ATOM 846 O O . ALA A 1 105 ? -17.622 1.707 8.696 1.00 84.56 105 ALA A O 1
ATOM 847 N N . GLU A 1 106 ? -19.316 3.042 9.298 1.00 87.75 106 GLU A N 1
ATOM 848 C CA . GLU A 1 106 ? -19.780 3.298 7.928 1.00 87.75 106 GLU A CA 1
ATOM 849 C C . GLU A 1 106 ? -18.721 4.009 7.078 1.00 87.75 106 GLU A C 1
ATOM 851 O O . GLU A 1 106 ? -18.451 3.598 5.951 1.00 87.75 106 GLU A O 1
ATOM 856 N N . LYS A 1 107 ? -18.069 5.048 7.617 1.00 89.69 107 LYS A N 1
ATOM 857 C CA . LYS A 1 107 ? -17.010 5.759 6.884 1.00 89.69 107 LYS A CA 1
ATOM 858 C C . LYS A 1 107 ? -15.758 4.907 6.706 1.00 89.69 107 LYS A C 1
ATOM 860 O O . LYS A 1 107 ? -15.140 4.957 5.650 1.00 89.69 107 LYS A O 1
ATOM 865 N N . ALA A 1 108 ? -15.400 4.113 7.714 1.00 91.44 108 ALA A N 1
ATOM 866 C CA . ALA A 1 108 ? -14.311 3.150 7.603 1.00 91.44 108 ALA A CA 1
ATOM 867 C C . ALA A 1 108 ? -14.605 2.111 6.509 1.00 91.44 108 ALA A C 1
ATOM 869 O O . ALA A 1 108 ? -13.727 1.809 5.706 1.00 91.44 108 ALA A O 1
ATOM 870 N N . GLN A 1 109 ? -15.848 1.626 6.425 1.00 91.88 109 GLN A N 1
ATOM 871 C CA . GLN A 1 109 ? -16.271 0.720 5.361 1.00 91.88 109 GLN A CA 1
ATOM 872 C C . GLN A 1 109 ? -16.185 1.371 3.980 1.00 91.88 109 GLN A C 1
ATOM 874 O O . GLN A 1 109 ? -15.741 0.735 3.027 1.00 91.88 109 GLN A O 1
ATOM 879 N N . GLU A 1 110 ? -16.588 2.635 3.862 1.00 93.69 110 GLU A N 1
ATOM 880 C CA . GLU A 1 110 ? -16.465 3.385 2.612 1.00 93.69 110 GLU A CA 1
ATOM 881 C C . GLU A 1 110 ? -14.994 3.536 2.194 1.00 93.69 110 GLU A C 1
ATOM 883 O O . GLU A 1 110 ? -14.655 3.264 1.044 1.00 93.69 110 GLU A O 1
ATOM 888 N N . GLU A 1 111 ? -14.099 3.878 3.124 1.00 95.00 111 GLU A N 1
ATOM 889 C CA . GLU A 1 111 ? -12.655 3.931 2.866 1.00 95.00 111 GLU A CA 1
ATOM 890 C C . GLU A 1 111 ? -12.099 2.565 2.416 1.00 95.00 111 GLU A C 1
ATOM 892 O O . GLU A 1 111 ? -11.377 2.497 1.420 1.00 95.00 111 GLU A O 1
ATOM 897 N N . ILE A 1 112 ? -12.493 1.464 3.071 1.00 95.31 112 ILE A N 1
ATOM 898 C CA . ILE A 1 112 ? -12.126 0.096 2.657 1.00 95.31 112 ILE A CA 1
ATOM 899 C C . ILE A 1 112 ? -12.609 -0.182 1.230 1.00 95.31 112 ILE A C 1
ATOM 901 O O . ILE A 1 112 ? -11.829 -0.613 0.381 1.00 95.31 112 ILE A O 1
ATOM 905 N N . ASN A 1 113 ? -13.878 0.099 0.931 1.00 95.56 113 ASN A N 1
ATOM 906 C CA . ASN A 1 113 ? -14.451 -0.122 -0.396 1.00 95.56 113 ASN A CA 1
ATOM 907 C C . ASN A 1 113 ? -13.726 0.699 -1.472 1.00 95.56 113 ASN A C 1
ATOM 909 O O . ASN A 1 113 ? -13.521 0.220 -2.592 1.00 95.56 113 ASN A O 1
ATOM 913 N N . GLN A 1 114 ? -13.309 1.924 -1.145 1.00 95.62 114 GLN A N 1
ATOM 914 C CA . GLN A 1 114 ? -12.517 2.753 -2.048 1.00 95.62 114 GLN A CA 1
ATOM 915 C C . GLN A 1 114 ? -11.137 2.156 -2.315 1.00 95.62 114 GLN A C 1
ATOM 917 O O . GLN A 1 114 ? -10.734 2.124 -3.479 1.00 95.62 114 GLN A O 1
ATOM 922 N N . LEU A 1 115 ? -10.452 1.641 -1.290 1.00 96.38 115 LEU A N 1
ATOM 923 C CA . LEU A 1 115 ? -9.171 0.944 -1.446 1.00 96.38 115 LEU A CA 1
ATOM 924 C C . LEU A 1 115 ? -9.315 -0.302 -2.328 1.00 96.38 115 LEU A C 1
ATOM 926 O O . LEU A 1 115 ? -8.557 -0.465 -3.281 1.00 96.38 115 LEU A O 1
ATOM 930 N N . LEU A 1 116 ? -10.329 -1.136 -2.080 1.00 96.62 116 LEU A N 1
ATOM 931 C CA . LEU A 1 116 ? -10.597 -2.342 -2.877 1.00 96.62 116 LEU A CA 1
ATOM 932 C C . LEU A 1 116 ? -10.904 -2.011 -4.346 1.00 96.62 116 LEU A C 1
ATOM 934 O O . LEU A 1 116 ? -10.502 -2.736 -5.255 1.00 96.62 116 LEU A O 1
ATOM 938 N N . ARG A 1 117 ? -11.604 -0.899 -4.603 1.00 95.62 117 ARG A N 1
ATOM 939 C CA . ARG A 1 117 ? -11.978 -0.484 -5.961 1.00 95.62 117 ARG A CA 1
ATOM 940 C C . ARG A 1 117 ? -10.831 0.179 -6.724 1.00 95.62 117 ARG A C 1
ATOM 942 O O . ARG A 1 117 ? -10.653 -0.100 -7.910 1.00 95.62 117 ARG A O 1
ATOM 949 N N . LYS A 1 118 ? -10.119 1.113 -6.091 1.00 95.38 118 LYS A N 1
ATOM 950 C CA . LYS A 1 118 ? -9.091 1.943 -6.746 1.00 95.38 118 LYS A CA 1
ATOM 951 C C . LYS A 1 118 ? -7.715 1.278 -6.741 1.00 95.38 118 LYS A C 1
ATOM 953 O O . LYS A 1 118 ? -6.946 1.494 -7.675 1.00 95.38 118 LYS A O 1
ATOM 958 N N . GLY A 1 119 ? -7.436 0.443 -5.744 1.00 96.50 119 GLY A N 1
ATOM 959 C CA . GLY A 1 119 ? -6.093 -0.038 -5.447 1.00 96.50 119 GLY A CA 1
ATOM 960 C C . GLY A 1 119 ? -5.214 1.034 -4.800 1.00 96.50 119 GLY A C 1
ATOM 961 O O . GLY A 1 119 ? -5.686 2.127 -4.478 1.00 96.50 119 GLY A O 1
ATOM 962 N N . ILE A 1 120 ? -3.934 0.710 -4.613 1.00 96.12 120 ILE A N 1
ATOM 963 C CA . ILE A 1 120 ? -2.929 1.574 -3.976 1.00 96.12 120 ILE A CA 1
ATOM 964 C C . ILE A 1 120 ? -1.680 1.750 -4.842 1.00 96.12 120 ILE A C 1
ATOM 966 O O . ILE A 1 120 ? -1.339 0.877 -5.637 1.00 96.12 120 ILE A O 1
ATOM 970 N N . GLY A 1 121 ? -0.972 2.861 -4.643 1.00 94.62 121 GLY A N 1
ATOM 971 C CA . GLY A 1 121 ? 0.257 3.170 -5.372 1.00 94.62 121 GLY A CA 1
ATOM 972 C C . GLY A 1 121 ? 0.010 3.766 -6.759 1.00 94.62 121 GLY A C 1
ATOM 973 O O . GLY A 1 121 ? -1.067 4.290 -7.051 1.00 94.62 121 GLY A O 1
ATOM 974 N N . ILE A 1 122 ? 1.034 3.713 -7.608 1.00 92.88 122 ILE A N 1
ATOM 975 C CA . ILE A 1 122 ? 0.978 4.176 -9.000 1.00 92.88 122 ILE A CA 1
ATOM 976 C C . ILE A 1 122 ? 0.583 3.033 -9.946 1.00 92.88 122 ILE A C 1
ATOM 978 O O . ILE A 1 122 ? 0.635 1.859 -9.586 1.00 92.88 122 ILE A O 1
ATOM 982 N N . GLU A 1 123 ? 0.179 3.382 -11.171 1.00 92.44 123 GLU A N 1
ATOM 983 C CA . GLU A 1 123 ? -0.130 2.417 -12.241 1.00 92.44 123 GLU A CA 1
ATOM 984 C C . GLU A 1 123 ? -1.299 1.451 -11.930 1.00 92.44 123 GLU A C 1
ATOM 986 O O . GLU A 1 123 ? -1.419 0.378 -12.524 1.00 92.44 123 GLU A O 1
ATOM 991 N N . THR A 1 124 ? -2.239 1.839 -11.056 1.00 95.12 124 THR A N 1
ATOM 992 C CA . THR A 1 124 ? -3.378 0.984 -10.649 1.00 95.12 124 THR A CA 1
ATOM 993 C C . THR A 1 124 ? -4.361 0.641 -11.776 1.00 95.12 124 THR A C 1
ATOM 995 O O . THR A 1 124 ? -5.098 -0.353 -11.704 1.00 95.12 124 THR A O 1
ATOM 998 N N . ASN A 1 125 ? -4.362 1.438 -12.847 1.00 93.38 125 ASN A N 1
ATOM 999 C CA . ASN A 1 125 ? -5.106 1.164 -14.079 1.00 93.38 125 ASN A CA 1
ATOM 1000 C C . ASN A 1 125 ? -4.443 0.078 -14.945 1.00 93.38 125 ASN A C 1
ATOM 1002 O O . ASN A 1 125 ? -5.119 -0.522 -15.773 1.00 93.38 125 ASN A O 1
ATOM 1006 N N . ASN A 1 126 ? -3.157 -0.206 -14.720 1.00 90.81 126 ASN A N 1
ATOM 1007 C CA . ASN A 1 126 ? -2.368 -1.209 -15.440 1.00 90.81 126 ASN A CA 1
ATOM 1008 C C . ASN A 1 126 ? -2.252 -2.538 -14.676 1.00 90.81 126 ASN A C 1
ATOM 1010 O O . ASN A 1 126 ? -1.396 -3.361 -14.982 1.00 90.81 126 ASN A O 1
ATOM 1014 N N . GLY A 1 127 ? -3.130 -2.762 -13.695 1.00 91.69 127 GLY A N 1
ATOM 1015 C CA . GLY A 1 127 ? -3.217 -4.023 -12.954 1.00 91.69 127 GLY A CA 1
ATOM 1016 C C . GLY A 1 127 ? -2.439 -4.056 -11.640 1.00 91.69 127 GLY A C 1
ATOM 1017 O O . GLY A 1 127 ? -2.583 -5.030 -10.912 1.00 91.69 127 GLY A O 1
ATOM 1018 N N . TYR A 1 128 ? -1.698 -2.999 -11.298 1.00 95.19 128 TYR A N 1
ATOM 1019 C CA . TYR A 1 128 ? -0.986 -2.894 -10.023 1.00 95.19 128 TYR A CA 1
ATOM 1020 C C . TYR A 1 128 ? -1.908 -2.463 -8.869 1.00 95.19 128 TYR A C 1
ATOM 1022 O O . TYR A 1 128 ? -3.005 -1.927 -9.068 1.00 95.19 128 TYR A O 1
ATOM 1030 N N . GLY A 1 129 ? -1.456 -2.689 -7.637 1.00 96.94 129 GLY A N 1
ATOM 1031 C CA . GLY A 1 129 ? -2.065 -2.151 -6.428 1.00 96.94 129 GLY A CA 1
ATOM 1032 C C . GLY A 1 129 ? -3.377 -2.790 -5.991 1.00 96.94 129 GLY A C 1
ATOM 1033 O O . GLY A 1 129 ? -4.080 -2.183 -5.185 1.00 96.94 129 GLY A O 1
ATOM 1034 N N . LYS A 1 130 ? -3.774 -3.949 -6.528 1.00 98.00 130 LYS A N 1
ATOM 1035 C CA . LYS A 1 130 ? -5.074 -4.561 -6.227 1.00 98.00 130 LYS A CA 1
ATOM 1036 C C . LYS A 1 130 ? -5.084 -5.189 -4.844 1.00 98.00 130 LYS A C 1
ATOM 1038 O O . LYS A 1 130 ? -4.238 -6.017 -4.521 1.00 98.00 130 LYS A O 1
ATOM 1043 N N . LEU A 1 131 ? -6.088 -4.828 -4.055 1.00 97.62 131 LEU A N 1
ATOM 1044 C CA . LEU A 1 131 ? -6.273 -5.302 -2.690 1.00 97.62 131 LEU A CA 1
ATOM 1045 C C . LEU A 1 131 ? -7.482 -6.225 -2.590 1.00 97.62 131 LEU A C 1
ATOM 1047 O O . LEU A 1 131 ? -8.458 -6.065 -3.324 1.00 97.62 131 LEU A O 1
ATOM 1051 N N . ASN A 1 132 ? -7.437 -7.131 -1.620 1.00 96.94 132 ASN A N 1
ATOM 1052 C CA . ASN A 1 132 ? -8.588 -7.905 -1.187 1.00 96.94 132 ASN A CA 1
ATOM 1053 C C . ASN A 1 132 ? -8.646 -7.988 0.344 1.00 96.94 132 ASN A C 1
ATOM 1055 O O . ASN A 1 132 ? -7.657 -7.726 1.032 1.00 96.94 132 ASN A O 1
ATOM 1059 N N . LEU A 1 133 ? -9.823 -8.315 0.868 1.00 94.81 133 LEU A N 1
ATOM 1060 C CA . LEU A 1 133 ? -10.032 -8.579 2.289 1.00 94.81 133 LEU A CA 1
ATOM 1061 C C . LEU A 1 133 ? -9.457 -9.945 2.652 1.00 94.81 133 LEU A C 1
ATOM 1063 O O . LEU A 1 133 ? -9.725 -10.916 1.944 1.00 94.81 133 LEU A O 1
ATOM 1067 N N . LEU A 1 134 ? -8.680 -9.992 3.736 1.00 88.12 134 LEU A N 1
ATOM 1068 C CA . LEU A 1 134 ? -8.131 -11.230 4.293 1.00 88.12 134 LEU A CA 1
ATOM 1069 C C . LEU A 1 134 ? -9.145 -11.943 5.195 1.00 88.12 134 LEU A C 1
ATOM 1071 O O . LEU A 1 134 ? -9.783 -11.242 6.015 1.00 88.12 134 LEU A O 1
#

Sequence (134 aa):
MTDLRPKEQQQYSSDSSSVKLFLTSEAMIDAGWMDNEPVSNEEYLKKWKNALFQDLTCLKLKRVQAELDIYRGYDTTKGWGKAFKDPCLVITEGSIFEFESTNSAEKAQEEINQLLRKGIGIETNNGYGKLNLL

Secondary structure (DSSP, 8-state):
----------PPP-SS-EEEEEESS-EEEEGGG--SS---HHHHHHHHHHHH-TT-SSEEEEEEE--EEEE--B-TTSPTTS-BPPPEEEEPTT-EEEEEE-S-HHHHHHHHHHHHHH-SSB-GGGT-S-EEE-

Radius of gyration: 17.65 Å; chains: 1; bounding box: 57×26×47 Å

pLDDT: mean 84.44, std 16.24, range [40.0, 98.0]